Protein AF-A0A656JIK7-F1 (afdb_monomer_lite)

Structure (mmCIF, N/CA/C/O backbone):
data_AF-A0A656JIK7-F1
#
_entry.id   AF-A0A656JIK7-F1
#
loop_
_atom_site.group_PDB
_atom_site.id
_atom_site.type_symbol
_atom_site.label_atom_id
_atom_site.label_alt_id
_atom_site.label_comp_id
_atom_site.label_asym_id
_atom_site.label_entity_id
_atom_site.label_seq_id
_atom_site.pdbx_PDB_ins_code
_atom_site.Cartn_x
_atom_site.Cartn_y
_atom_site.Cartn_z
_atom_site.occupancy
_atom_site.B_iso_or_equiv
_atom_site.auth_seq_id
_atom_site.auth_comp_id
_atom_site.auth_asym_id
_atom_site.auth_atom_id
_atom_site.pdbx_PDB_model_num
ATOM 1 N N . ALA A 1 1 ? 14.785 -6.366 -15.141 1.00 63.00 1 ALA A N 1
ATOM 2 C CA . ALA A 1 1 ? 13.879 -6.281 -16.312 1.00 63.00 1 ALA A CA 1
ATOM 3 C C . ALA A 1 1 ? 13.635 -4.840 -16.785 1.00 63.00 1 ALA A C 1
ATOM 5 O O . ALA A 1 1 ? 13.767 -4.592 -17.974 1.00 63.00 1 ALA A O 1
ATOM 6 N N . ASN A 1 2 ? 13.311 -3.881 -15.904 1.00 84.19 2 ASN A N 1
ATOM 7 C CA . ASN A 1 2 ? 12.950 -2.515 -16.330 1.00 84.19 2 ASN A CA 1
ATOM 8 C C . ASN A 1 2 ? 14.112 -1.700 -16.928 1.00 84.19 2 ASN A C 1
ATOM 10 O O . ASN A 1 2 ? 13.895 -0.984 -17.897 1.00 84.19 2 ASN A O 1
ATOM 14 N N . VAL A 1 3 ? 15.342 -1.877 -16.433 1.00 88.19 3 VAL A N 1
ATOM 15 C CA . VAL A 1 3 ? 16.536 -1.194 -16.974 1.00 88.19 3 VAL A CA 1
ATOM 16 C C . VAL A 1 3 ? 16.750 -1.501 -18.461 1.00 88.19 3 VAL A C 1
ATOM 18 O O . VAL A 1 3 ? 16.931 -0.584 -19.249 1.00 88.19 3 VAL A O 1
ATOM 21 N N . LEU A 1 4 ? 16.635 -2.768 -18.878 1.00 90.38 4 LEU A N 1
ATOM 22 C CA . LEU A 1 4 ? 16.780 -3.155 -20.290 1.00 90.38 4 LEU A CA 1
ATOM 23 C C . LEU A 1 4 ? 15.683 -2.565 -21.186 1.00 90.38 4 LEU A C 1
ATOM 25 O O . LEU A 1 4 ? 15.943 -2.258 -22.344 1.00 90.38 4 LEU A O 1
ATOM 29 N N . ARG A 1 5 ? 14.468 -2.371 -20.657 1.00 92.94 5 ARG A N 1
ATOM 30 C CA . ARG A 1 5 ? 13.384 -1.705 -21.397 1.00 92.94 5 ARG A CA 1
ATOM 31 C C . ARG A 1 5 ? 13.711 -0.233 -21.637 1.00 92.94 5 ARG A C 1
ATOM 33 O O . ARG A 1 5 ? 13.544 0.240 -22.752 1.00 92.94 5 ARG A O 1
ATOM 40 N N . ILE A 1 6 ? 14.215 0.464 -20.616 1.00 92.19 6 ILE A N 1
ATOM 41 C CA . ILE A 1 6 ? 14.648 1.864 -20.735 1.00 92.19 6 ILE A CA 1
ATOM 42 C C . ILE A 1 6 ? 15.841 1.968 -21.693 1.00 92.19 6 ILE A C 1
ATOM 44 O O . ILE A 1 6 ? 15.822 2.808 -22.584 1.00 92.19 6 ILE A O 1
ATOM 48 N N . ALA A 1 7 ? 16.831 1.078 -21.579 1.00 93.12 7 ALA A N 1
ATOM 49 C CA . ALA A 1 7 ? 17.983 1.037 -22.481 1.00 93.12 7 ALA A CA 1
ATOM 50 C C . ALA A 1 7 ? 17.567 0.810 -23.945 1.00 93.12 7 ALA A C 1
ATOM 52 O O . ALA A 1 7 ? 18.085 1.470 -24.839 1.00 93.12 7 ALA A O 1
ATOM 53 N N . GLY A 1 8 ? 16.588 -0.068 -24.185 1.00 92.81 8 GLY A N 1
ATOM 54 C CA . GLY A 1 8 ? 16.003 -0.271 -25.511 1.00 92.81 8 GLY A CA 1
ATOM 55 C C . GLY A 1 8 ? 15.309 0.977 -26.061 1.00 92.81 8 GLY A C 1
ATOM 56 O O . GLY A 1 8 ? 15.502 1.312 -27.223 1.00 92.81 8 GLY A O 1
ATOM 57 N N . VAL A 1 9 ? 14.548 1.702 -25.232 1.00 94.19 9 VAL A N 1
ATOM 58 C CA . VAL A 1 9 ? 13.924 2.976 -25.638 1.00 94.19 9 VAL A CA 1
ATOM 59 C C . VAL A 1 9 ? 14.982 4.023 -25.989 1.00 94.19 9 VAL A C 1
ATOM 61 O O . VAL A 1 9 ? 14.842 4.695 -27.007 1.00 94.19 9 VAL A O 1
ATOM 64 N N . LEU A 1 10 ? 16.050 4.137 -25.192 1.00 93.00 10 LEU A N 1
ATOM 65 C CA . LEU A 1 10 ? 17.161 5.048 -25.483 1.00 93.00 10 LEU A CA 1
ATOM 66 C C . LEU A 1 10 ? 17.825 4.707 -26.824 1.00 93.00 10 LEU A C 1
ATOM 68 O O . LEU A 1 10 ? 18.020 5.600 -27.639 1.00 93.00 10 LEU A O 1
ATOM 72 N N . ALA A 1 11 ? 18.084 3.422 -27.084 1.00 93.94 11 ALA A N 1
ATOM 73 C CA . ALA A 1 11 ? 18.669 2.975 -28.347 1.00 93.94 11 ALA A CA 1
ATOM 74 C C . ALA A 1 11 ? 17.776 3.298 -29.557 1.00 93.94 11 ALA A C 1
ATOM 76 O O . ALA A 1 11 ? 18.274 3.759 -30.577 1.00 93.94 11 ALA A O 1
ATOM 77 N N . VAL A 1 12 ? 16.452 3.132 -29.439 1.00 95.38 12 VAL A N 1
ATOM 78 C CA . VAL A 1 12 ? 15.503 3.488 -30.511 1.00 95.38 12 VAL A CA 1
ATOM 79 C C . VAL A 1 12 ? 15.492 4.993 -30.791 1.00 95.38 12 VAL A C 1
ATOM 81 O O . VAL A 1 12 ? 15.438 5.396 -31.949 1.00 95.38 12 VAL A O 1
ATOM 84 N N . ILE A 1 13 ? 15.538 5.833 -29.753 1.00 94.19 13 ILE A N 1
ATOM 85 C CA . ILE A 1 13 ? 15.556 7.298 -29.910 1.00 94.19 13 ILE A CA 1
ATOM 86 C C . ILE A 1 13 ? 16.844 7.765 -30.599 1.00 94.19 13 ILE A C 1
ATOM 88 O O . ILE A 1 13 ? 16.826 8.734 -31.354 1.00 94.19 13 ILE A O 1
ATOM 92 N N . GLU A 1 14 ? 17.949 7.073 -30.342 1.00 93.38 14 GLU A N 1
ATOM 93 C CA . GLU A 1 14 ? 19.270 7.387 -30.890 1.00 93.38 14 GLU A CA 1
ATOM 94 C C . GLU A 1 14 ? 19.540 6.718 -32.245 1.00 93.38 14 GLU A C 1
ATOM 96 O O . GLU A 1 14 ? 20.645 6.837 -32.769 1.00 93.38 14 GLU A O 1
ATOM 101 N N . ASP A 1 15 ? 18.538 6.036 -32.816 1.00 93.00 15 ASP A N 1
ATOM 102 C CA . ASP A 1 15 ? 18.647 5.245 -34.050 1.00 93.00 15 ASP A CA 1
ATOM 103 C C . ASP A 1 15 ? 19.802 4.221 -33.995 1.00 93.00 15 ASP A C 1
ATOM 105 O O . ASP A 1 15 ? 20.451 3.890 -34.989 1.00 93.00 15 ASP A O 1
ATOM 109 N N . ALA A 1 16 ? 20.085 3.717 -32.790 1.00 91.81 16 ALA A N 1
ATOM 110 C CA . ALA A 1 16 ? 21.123 2.733 -32.557 1.00 91.81 16 ALA A CA 1
ATOM 111 C C . ALA A 1 16 ? 20.605 1.332 -32.932 1.00 91.81 16 ALA A C 1
ATOM 113 O O . ALA A 1 16 ? 19.556 0.898 -32.444 1.00 91.81 16 ALA A O 1
ATOM 114 N N . PRO A 1 17 ? 21.346 0.564 -33.752 1.00 88.12 17 PRO A N 1
ATOM 115 C CA . PRO A 1 17 ? 20.891 -0.739 -34.236 1.00 88.12 17 PRO A CA 1
ATOM 116 C C . PRO A 1 17 ? 20.898 -1.821 -33.148 1.00 88.12 17 PRO A C 1
ATOM 118 O O . PRO A 1 17 ? 20.268 -2.867 -33.306 1.00 88.12 17 PRO A O 1
ATOM 121 N N . VAL A 1 18 ? 21.643 -1.601 -32.060 1.00 92.06 18 VAL A N 1
ATOM 122 C CA . VAL A 1 18 ? 21.813 -2.540 -30.950 1.00 92.06 18 VAL A CA 1
ATOM 123 C C . VAL A 1 18 ? 21.895 -1.759 -29.641 1.00 92.06 18 VAL A C 1
ATOM 125 O O . VAL A 1 18 ? 22.469 -0.675 -29.586 1.00 92.06 18 VAL A O 1
ATOM 128 N N . VAL A 1 19 ? 21.350 -2.339 -28.572 1.00 91.69 19 VAL A N 1
ATOM 129 C CA . VAL A 1 19 ? 21.550 -1.841 -27.208 1.00 91.69 19 VAL A CA 1
ATOM 130 C C . VAL A 1 19 ? 22.969 -2.180 -26.763 1.00 91.69 19 VAL A C 1
ATOM 132 O O . VAL A 1 19 ? 23.301 -3.352 -26.585 1.00 91.69 19 VAL A O 1
ATOM 135 N N . ASP A 1 20 ? 23.789 -1.155 -26.569 1.00 92.12 20 ASP A N 1
ATOM 136 C CA . ASP A 1 20 ? 25.163 -1.282 -26.086 1.00 92.12 20 ASP A CA 1
ATOM 137 C C . ASP A 1 20 ? 25.317 -0.852 -24.612 1.00 92.12 20 ASP A C 1
ATOM 139 O O . ASP A 1 20 ? 24.368 -0.433 -23.938 1.00 92.12 20 ASP A O 1
ATOM 143 N N . GLU A 1 21 ? 26.536 -0.992 -24.097 1.00 93.19 21 GLU A N 1
ATOM 144 C CA . GLU A 1 21 ? 26.903 -0.635 -22.726 1.00 93.19 21 GLU A CA 1
ATOM 145 C C . GLU A 1 21 ? 26.535 0.822 -22.353 1.00 93.19 21 GLU A C 1
ATOM 147 O O . GLU A 1 21 ? 25.886 1.004 -21.319 1.00 93.19 21 GLU A O 1
ATOM 152 N N . PRO A 1 22 ? 26.822 1.854 -23.175 1.00 92.81 22 PRO A N 1
ATOM 153 C CA . PRO A 1 22 ? 26.345 3.220 -22.949 1.00 92.81 22 PRO A CA 1
ATOM 154 C C . PRO A 1 22 ? 24.836 3.363 -22.703 1.00 92.81 22 PRO A C 1
ATOM 156 O O . PRO A 1 22 ? 24.421 4.154 -21.849 1.00 92.81 22 PRO A O 1
ATOM 159 N N . HIS A 1 23 ? 23.989 2.632 -23.431 1.00 92.50 23 HIS A N 1
ATOM 160 C CA . HIS A 1 23 ? 22.536 2.679 -23.220 1.00 92.50 23 HIS A CA 1
ATOM 161 C C . HIS A 1 23 ? 22.141 2.048 -21.882 1.00 92.50 23 HIS A C 1
ATOM 163 O O . HIS A 1 23 ? 21.312 2.597 -21.152 1.00 92.50 23 HIS A O 1
ATOM 169 N N . ILE A 1 24 ? 22.758 0.915 -21.534 1.00 93.00 24 ILE A N 1
ATOM 170 C CA . ILE A 1 24 ? 22.508 0.210 -20.270 1.00 93.00 24 ILE A CA 1
ATOM 171 C C . ILE A 1 24 ? 22.969 1.057 -19.082 1.00 93.00 24 ILE A C 1
ATOM 173 O O . ILE A 1 24 ? 22.245 1.166 -18.089 1.00 93.00 24 ILE A O 1
ATOM 177 N N . GLN A 1 25 ? 24.133 1.697 -19.192 1.00 95.56 25 GLN A N 1
ATOM 178 C CA . GLN A 1 25 ? 24.682 2.533 -18.132 1.00 95.56 25 GLN A CA 1
ATOM 179 C C . GLN A 1 25 ? 23.772 3.734 -17.859 1.00 95.56 25 GLN A C 1
ATOM 181 O O . GLN A 1 25 ? 23.397 3.977 -16.713 1.00 95.56 25 GLN A O 1
ATOM 186 N N . ARG A 1 26 ? 23.332 4.436 -18.910 1.00 93.81 26 ARG A N 1
ATOM 187 C CA . ARG A 1 26 ? 22.413 5.579 -18.778 1.00 93.81 26 ARG A CA 1
ATOM 188 C C . ARG A 1 26 ? 21.044 5.171 -18.240 1.00 93.81 26 ARG A C 1
ATOM 190 O O . ARG A 1 26 ? 20.495 5.857 -17.380 1.00 93.81 26 ARG A O 1
ATOM 197 N N . ALA A 1 27 ? 20.512 4.037 -18.691 1.00 94.00 27 ALA A N 1
ATOM 198 C CA . ALA A 1 27 ? 19.265 3.491 -18.163 1.00 94.00 27 ALA A CA 1
ATOM 199 C C . ALA A 1 27 ? 19.370 3.132 -16.671 1.00 94.00 27 ALA A C 1
ATOM 201 O O . ALA A 1 27 ? 18.420 3.353 -15.920 1.00 94.00 27 ALA A O 1
ATOM 202 N N . SER A 1 28 ? 20.520 2.610 -16.242 1.00 93.75 28 SER A N 1
ATOM 203 C CA . SER A 1 28 ? 20.795 2.312 -14.832 1.00 93.75 28 SER A CA 1
ATOM 204 C C . SER A 1 28 ? 20.842 3.593 -14.004 1.00 93.75 28 SER A C 1
ATOM 206 O O . SER A 1 28 ? 20.118 3.699 -13.021 1.00 93.75 28 SER A O 1
ATOM 208 N N . THR A 1 29 ? 21.565 4.618 -14.467 1.00 95.00 29 THR A N 1
ATOM 209 C CA . THR A 1 29 ? 21.617 5.927 -13.796 1.00 95.00 29 THR A CA 1
ATOM 210 C C . THR A 1 29 ? 20.235 6.565 -13.641 1.00 95.00 29 THR A C 1
ATOM 212 O O . THR A 1 29 ? 19.928 7.116 -12.586 1.00 95.00 29 THR A O 1
ATOM 215 N N . LEU A 1 30 ? 19.374 6.471 -14.660 1.00 94.06 30 LEU A N 1
ATOM 216 C CA . LEU A 1 30 ? 17.992 6.946 -14.552 1.00 94.06 30 LEU A CA 1
ATOM 217 C C . LEU A 1 30 ? 17.196 6.161 -13.504 1.00 94.06 30 LEU A C 1
ATOM 219 O O . LEU A 1 30 ? 16.455 6.761 -12.730 1.00 94.06 30 LEU A O 1
ATOM 223 N N . MET A 1 31 ? 17.346 4.835 -13.462 1.00 92.94 31 MET A N 1
ATOM 224 C CA . MET A 1 31 ? 16.667 3.999 -12.470 1.00 92.94 31 MET A CA 1
ATOM 225 C C . MET A 1 31 ? 17.110 4.340 -11.043 1.00 92.94 31 MET A C 1
ATOM 227 O O . MET A 1 31 ? 16.260 4.461 -10.163 1.00 92.94 31 MET A O 1
ATOM 231 N N . ASP A 1 32 ? 18.411 4.539 -1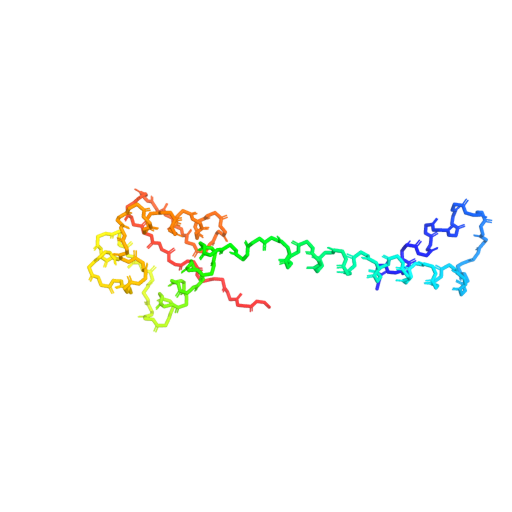0.830 1.00 93.62 32 ASP A N 1
ATOM 232 C CA . ASP A 1 32 ? 18.968 4.925 -9.531 1.00 93.62 32 ASP A CA 1
ATOM 233 C C . ASP A 1 32 ? 18.422 6.283 -9.079 1.00 93.62 32 ASP A C 1
ATOM 235 O O . ASP A 1 32 ? 18.010 6.436 -7.928 1.00 93.62 32 ASP A O 1
ATOM 239 N N . TYR A 1 33 ? 18.340 7.251 -10.000 1.00 93.75 33 TYR A N 1
ATOM 240 C CA . TYR A 1 33 ? 17.728 8.550 -9.726 1.00 93.75 33 TYR A CA 1
ATOM 241 C C . TYR A 1 33 ? 16.256 8.413 -9.322 1.00 93.75 33 TYR A C 1
ATOM 243 O O . TYR A 1 33 ? 15.853 8.951 -8.293 1.00 93.75 33 TYR A O 1
ATOM 251 N N . TYR A 1 34 ? 15.452 7.673 -10.092 1.00 90.50 34 TYR A N 1
ATOM 252 C CA . TYR A 1 34 ? 14.038 7.483 -9.764 1.00 90.50 34 TYR A CA 1
ATOM 253 C C . TYR A 1 34 ? 13.846 6.771 -8.427 1.00 90.50 34 TYR A C 1
ATOM 255 O O . TYR A 1 34 ? 12.941 7.128 -7.678 1.00 90.50 34 TYR A O 1
ATOM 263 N N . LEU A 1 35 ? 14.693 5.793 -8.106 1.00 90.44 35 LEU A N 1
ATOM 264 C CA . LEU A 1 35 ? 14.630 5.098 -6.826 1.00 90.44 35 LEU A CA 1
ATOM 265 C C . LEU A 1 35 ? 14.936 6.046 -5.661 1.00 90.44 35 LEU A C 1
ATOM 267 O O . LEU A 1 35 ? 14.175 6.088 -4.695 1.00 90.44 35 LEU A O 1
ATOM 271 N N . ALA A 1 36 ? 16.004 6.836 -5.778 1.00 89.69 36 ALA A N 1
ATOM 272 C CA . ALA A 1 36 ? 16.363 7.837 -4.780 1.00 89.69 36 ALA A CA 1
ATOM 273 C C . ALA A 1 36 ? 15.269 8.903 -4.623 1.00 89.69 36 ALA A C 1
ATOM 275 O O . ALA A 1 36 ? 14.964 9.322 -3.509 1.00 89.69 36 ALA A O 1
ATOM 276 N N . GLU A 1 37 ? 14.635 9.313 -5.721 1.00 87.44 37 GLU A N 1
ATOM 277 C CA . GLU A 1 37 ? 13.557 10.299 -5.694 1.00 87.44 37 GLU A CA 1
ATOM 278 C C . GLU A 1 37 ? 12.281 9.741 -5.050 1.00 87.44 37 GLU A C 1
ATOM 280 O O . GLU A 1 37 ? 11.664 10.418 -4.231 1.00 87.44 37 GLU A O 1
ATOM 285 N N . ILE A 1 38 ? 11.910 8.488 -5.336 1.00 86.94 38 ILE A N 1
ATOM 286 C CA . ILE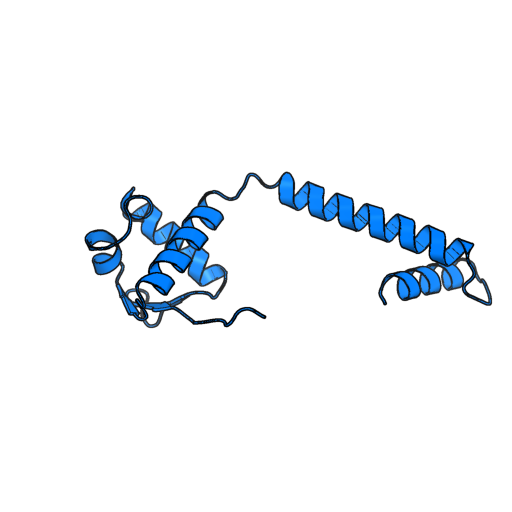 A 1 38 ? 10.801 7.807 -4.649 1.00 86.94 38 ILE A CA 1
ATOM 287 C C . ILE A 1 38 ? 11.090 7.705 -3.152 1.00 86.94 38 ILE A C 1
ATOM 289 O O . ILE A 1 38 ? 10.209 7.992 -2.340 1.00 86.94 38 ILE A O 1
ATOM 293 N N . GLN A 1 39 ? 12.314 7.332 -2.774 1.00 83.56 39 GLN A N 1
ATOM 294 C CA . GLN A 1 39 ? 12.724 7.277 -1.374 1.00 83.56 39 GLN A CA 1
ATOM 295 C C . GLN A 1 39 ? 12.611 8.655 -0.717 1.00 83.56 39 GLN A C 1
ATOM 297 O O . GLN A 1 39 ? 11.972 8.778 0.323 1.00 83.56 39 GLN A O 1
ATOM 302 N N . ARG A 1 40 ? 13.134 9.704 -1.359 1.00 84.31 40 ARG A N 1
ATOM 303 C CA . ARG A 1 40 ? 13.033 11.086 -0.881 1.00 84.31 40 ARG A CA 1
ATOM 304 C C . ARG A 1 40 ? 11.580 11.506 -0.682 1.00 84.31 40 ARG A C 1
ATOM 306 O O . ARG A 1 40 ? 11.267 12.094 0.343 1.00 84.31 40 ARG A O 1
ATOM 313 N N . LEU A 1 41 ? 10.694 11.214 -1.634 1.00 79.69 41 LEU A N 1
ATOM 314 C CA . LEU A 1 41 ? 9.267 11.534 -1.525 1.00 79.69 41 LEU A CA 1
ATOM 315 C C . LEU A 1 41 ? 8.590 10.750 -0.396 1.00 79.69 41 LEU A C 1
ATOM 317 O O . LEU A 1 41 ? 7.790 11.318 0.339 1.00 79.69 41 LEU A O 1
ATOM 321 N N . THR A 1 42 ? 8.959 9.482 -0.216 1.00 72.75 42 THR A N 1
ATOM 322 C CA . THR A 1 42 ? 8.438 8.631 0.865 1.00 72.75 42 THR A CA 1
ATOM 323 C C . THR A 1 42 ? 8.926 9.098 2.243 1.00 72.75 42 THR A C 1
ATOM 325 O O . THR A 1 42 ? 8.187 9.028 3.217 1.00 72.75 42 THR A O 1
ATOM 328 N N . GLU A 1 43 ? 10.163 9.590 2.340 1.00 66.62 43 GLU A N 1
ATOM 329 C CA . GLU A 1 43 ? 10.761 10.095 3.583 1.00 66.62 43 GLU A CA 1
ATOM 330 C C . GLU A 1 43 ? 10.357 11.544 3.904 1.00 66.62 43 GLU A C 1
ATOM 332 O O . GLU A 1 43 ? 10.339 11.936 5.071 1.00 66.62 43 GLU A O 1
ATOM 337 N N . GLN A 1 44 ? 10.057 12.354 2.882 1.00 57.44 44 GLN A N 1
ATOM 338 C CA . GLN A 1 44 ? 9.601 13.739 3.032 1.00 57.44 44 GLN A CA 1
ATOM 339 C C . GLN A 1 44 ? 8.089 13.881 3.177 1.00 57.44 44 GLN A C 1
ATOM 341 O O . GLN A 1 44 ? 7.636 14.941 3.617 1.00 57.44 44 GLN A O 1
ATOM 346 N N . GLU A 1 45 ? 7.302 12.853 2.848 1.00 57.28 45 GLU A N 1
ATOM 347 C CA . GLU A 1 45 ? 5.953 12.775 3.390 1.00 57.28 45 GLU A CA 1
ATOM 348 C C . GLU A 1 45 ? 6.094 12.786 4.915 1.00 57.28 45 GLU A C 1
ATOM 350 O O . GLU A 1 45 ? 6.766 11.909 5.466 1.00 57.28 45 GLU A O 1
ATOM 355 N N . PRO A 1 46 ? 5.538 13.790 5.626 1.00 54.78 46 PRO A N 1
ATOM 356 C CA . PRO A 1 46 ? 5.552 13.759 7.076 1.00 54.78 46 PRO A CA 1
ATOM 357 C C . PRO A 1 46 ? 4.933 12.426 7.449 1.00 54.78 46 PRO A C 1
ATOM 359 O O . PRO A 1 46 ? 3.783 12.204 7.065 1.00 54.78 46 PRO A O 1
ATOM 362 N N . ILE A 1 47 ? 5.722 11.553 8.102 1.00 55.19 47 ILE A N 1
ATOM 363 C CA . ILE A 1 47 ? 5.308 10.220 8.555 1.00 55.19 47 ILE A CA 1
ATOM 364 C C . ILE A 1 47 ? 3.853 10.356 8.927 1.00 55.19 47 ILE A C 1
ATOM 366 O O . ILE A 1 47 ? 3.540 11.119 9.847 1.00 55.19 47 ILE A O 1
ATOM 370 N N . ASN A 1 48 ? 2.974 9.759 8.120 1.00 62.97 48 ASN A N 1
ATOM 371 C CA . ASN A 1 48 ? 1.557 9.987 8.282 1.00 62.97 48 ASN A CA 1
ATOM 372 C C . ASN A 1 48 ? 1.218 9.341 9.623 1.00 62.97 48 ASN A C 1
ATOM 374 O O . ASN A 1 48 ? 1.038 8.131 9.716 1.00 62.97 48 ASN A O 1
ATOM 378 N N . THR A 1 49 ? 1.267 10.136 10.693 1.00 70.88 49 THR A N 1
ATOM 379 C CA . THR A 1 49 ? 1.172 9.653 12.073 1.00 70.88 49 THR A CA 1
ATOM 380 C C . THR A 1 49 ? -0.140 8.908 12.263 1.00 70.88 49 THR A C 1
ATOM 382 O O . THR A 1 49 ? -0.207 7.956 13.034 1.00 70.88 49 THR A O 1
ATOM 385 N N . LEU A 1 50 ? -1.155 9.273 11.475 1.00 73.94 50 LEU A N 1
ATOM 386 C CA .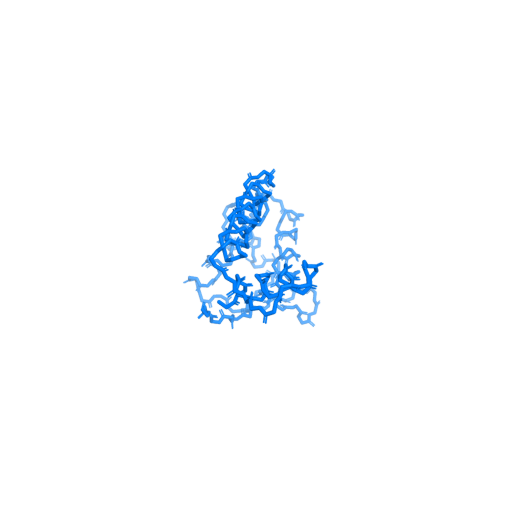 LEU A 1 50 ? -2.407 8.552 11.353 1.00 73.94 50 LEU A CA 1
ATOM 387 C C . LEU A 1 50 ? -2.219 7.152 10.752 1.00 73.94 50 LEU A C 1
ATOM 389 O O . LEU A 1 50 ? -2.763 6.203 11.303 1.00 73.94 50 LEU A O 1
ATOM 393 N N . ARG A 1 51 ? -1.437 6.999 9.678 1.00 73.75 51 ARG A N 1
ATOM 394 C CA . ARG A 1 51 ? -1.113 5.700 9.066 1.00 73.75 51 ARG A CA 1
ATOM 395 C C . ARG A 1 51 ? -0.322 4.805 10.019 1.00 73.75 51 ARG A C 1
ATOM 397 O O . ARG A 1 51 ? -0.667 3.641 10.171 1.00 73.75 51 ARG A O 1
ATOM 404 N N . GLU A 1 52 ? 0.683 5.336 10.715 1.00 79.38 52 GLU A N 1
ATOM 405 C CA . GLU A 1 52 ? 1.414 4.557 11.727 1.00 79.38 52 GLU A CA 1
ATOM 406 C C . GLU A 1 52 ? 0.517 4.135 12.897 1.00 79.38 52 GLU A C 1
ATOM 408 O O . GLU A 1 52 ? 0.591 3.001 13.376 1.00 79.38 52 GLU A O 1
ATOM 413 N N . GLU A 1 53 ? -0.332 5.041 13.388 1.00 79.50 53 GLU A N 1
ATOM 414 C CA . GLU A 1 53 ? -1.290 4.721 14.444 1.00 79.50 53 GLU A CA 1
ATOM 415 C C . GLU A 1 53 ? -2.352 3.718 13.959 1.00 79.50 53 GLU A C 1
ATOM 417 O O . GLU A 1 53 ? -2.738 2.830 14.725 1.00 79.50 53 GLU A O 1
ATOM 422 N N . ALA A 1 54 ? -2.773 3.795 12.695 1.00 81.62 54 ALA A N 1
ATOM 423 C CA . ALA A 1 54 ? -3.677 2.844 12.056 1.00 81.62 54 ALA A CA 1
ATOM 424 C C . ALA A 1 54 ? -3.024 1.459 11.929 1.00 81.62 54 ALA A C 1
ATOM 426 O O . ALA A 1 54 ? -3.620 0.464 12.341 1.00 81.62 54 ALA A O 1
ATOM 427 N N . ASP A 1 55 ? -1.767 1.383 11.490 1.00 82.31 55 ASP A N 1
ATOM 428 C CA . ASP A 1 55 ? -0.998 0.136 11.433 1.00 82.31 55 ASP A CA 1
ATOM 429 C C . ASP A 1 55 ? -0.800 -0.473 12.825 1.00 82.31 55 ASP A C 1
ATOM 431 O O . ASP A 1 55 ? -0.936 -1.686 13.017 1.00 82.31 55 ASP A O 1
ATOM 435 N N . ARG A 1 56 ? -0.509 0.353 13.838 1.00 82.75 56 ARG A N 1
ATOM 436 C CA . ARG A 1 56 ? -0.438 -0.106 15.235 1.00 82.75 56 ARG A CA 1
ATOM 437 C C . ARG A 1 56 ? -1.779 -0.649 15.713 1.00 82.75 56 ARG A C 1
ATOM 439 O O . ARG A 1 56 ? -1.798 -1.651 16.431 1.00 82.75 56 ARG A O 1
ATOM 446 N N . LEU A 1 57 ? -2.889 -0.023 15.320 1.00 82.81 57 LEU A N 1
ATOM 447 C CA . LEU A 1 57 ? -4.232 -0.509 15.626 1.00 82.81 57 LEU A CA 1
ATOM 448 C C . LEU A 1 57 ? -4.503 -1.855 14.951 1.00 82.81 57 LEU A C 1
ATOM 450 O O . LEU A 1 57 ? -4.952 -2.779 15.625 1.00 82.81 57 LEU A O 1
ATOM 454 N N . LEU A 1 58 ? -4.166 -1.998 13.670 1.00 82.31 58 LEU A N 1
ATOM 455 C CA . LEU A 1 58 ? -4.330 -3.239 12.918 1.00 82.31 58 LEU A CA 1
ATOM 456 C C . LEU A 1 58 ? -3.515 -4.389 13.524 1.00 82.31 58 LEU A C 1
ATOM 458 O O . LEU A 1 58 ? -4.043 -5.483 13.736 1.00 82.31 58 LEU A O 1
ATOM 462 N N . ARG A 1 59 ? -2.245 -4.144 13.870 1.00 83.00 59 ARG A N 1
ATOM 463 C CA . ARG A 1 59 ? -1.394 -5.140 14.545 1.00 83.00 59 ARG A CA 1
ATOM 464 C C . ARG A 1 59 ? -1.982 -5.559 15.885 1.00 83.00 59 ARG A C 1
ATOM 466 O O . ARG A 1 59 ? -1.985 -6.745 16.199 1.00 83.00 59 ARG A O 1
ATOM 473 N N . TRP A 1 60 ? -2.508 -4.609 16.656 1.00 84.44 60 TRP A N 1
ATOM 474 C CA . TRP A 1 60 ? -3.153 -4.901 17.932 1.00 84.44 60 TRP A CA 1
ATOM 475 C C . TRP A 1 60 ? -4.442 -5.722 17.760 1.00 84.44 60 TRP A C 1
ATOM 477 O O . TRP A 1 60 ? -4.642 -6.698 18.483 1.00 84.44 60 TRP A O 1
ATOM 487 N N . LEU A 1 61 ? -5.286 -5.379 16.778 1.00 82.25 61 LEU A N 1
ATOM 488 C CA . LEU A 1 61 ? -6.495 -6.140 16.437 1.00 82.25 61 LEU A CA 1
ATOM 489 C C . LEU A 1 61 ? -6.147 -7.581 16.039 1.00 82.25 61 LEU A C 1
ATOM 491 O O . LEU A 1 61 ? -6.754 -8.525 16.546 1.00 82.25 61 LEU A O 1
ATOM 495 N N . THR A 1 62 ? -5.113 -7.741 15.212 1.00 80.31 62 THR A N 1
ATOM 496 C CA . THR A 1 62 ? -4.623 -9.044 14.743 1.00 80.31 62 THR A CA 1
ATOM 497 C C . THR A 1 62 ? -4.042 -9.876 15.888 1.00 80.31 62 THR A C 1
ATOM 499 O O . THR A 1 62 ? -4.394 -11.041 16.038 1.00 80.31 62 THR A O 1
ATOM 502 N N . GLN A 1 63 ? -3.205 -9.284 16.751 1.00 81.62 63 GLN A N 1
ATOM 503 C CA . GLN A 1 63 ? -2.634 -9.968 17.922 1.00 81.62 63 GLN A CA 1
ATOM 504 C C . GLN A 1 63 ? -3.703 -10.448 18.905 1.00 81.62 63 GLN A C 1
ATOM 506 O O . GLN A 1 63 ? -3.555 -11.503 19.515 1.00 81.62 63 GLN A O 1
ATOM 511 N N . LYS A 1 64 ? -4.784 -9.681 19.062 1.00 80.62 64 LYS A N 1
ATOM 512 C CA . LYS A 1 64 ? -5.910 -10.051 19.922 1.00 80.62 64 LYS A CA 1
ATOM 513 C C . LYS A 1 64 ? -6.853 -11.070 19.259 1.00 80.62 64 LYS A C 1
ATOM 515 O O . LYS A 1 64 ? -7.770 -11.549 19.919 1.00 80.62 64 LYS A O 1
ATOM 520 N N . GLY A 1 65 ? -6.660 -11.381 17.972 1.00 73.19 65 GLY A N 1
ATOM 521 C CA . GLY A 1 65 ? -7.561 -12.235 17.192 1.00 73.19 65 GLY A CA 1
ATOM 522 C C . GLY A 1 65 ? -8.957 -11.630 17.038 1.00 73.19 65 GLY A C 1
ATOM 523 O O . GLY A 1 65 ? -9.950 -12.353 16.999 1.00 73.19 65 GLY A O 1
ATOM 524 N N . TRP A 1 66 ? -9.056 -10.299 17.038 1.00 75.25 66 TRP A N 1
ATOM 525 C CA . TRP A 1 66 ? -10.338 -9.611 17.088 1.00 75.25 66 TRP A CA 1
ATOM 526 C C . TRP A 1 66 ? -10.867 -9.386 15.672 1.00 75.25 66 TRP A C 1
ATOM 528 O O . TRP A 1 66 ? -10.547 -8.393 15.027 1.00 75.25 66 TRP A O 1
ATOM 538 N N . THR A 1 67 ? -11.640 -10.351 15.179 1.00 72.81 67 THR A N 1
ATOM 539 C CA . THR A 1 67 ? -12.105 -10.405 13.785 1.00 72.81 67 THR A CA 1
ATOM 540 C C . THR A 1 67 ? -13.263 -9.461 13.498 1.00 72.81 67 THR A C 1
ATOM 542 O O . THR A 1 67 ? -13.302 -8.870 12.428 1.00 72.81 67 THR A O 1
ATOM 545 N N . GLN A 1 68 ? -14.178 -9.282 14.452 1.00 78.06 68 GLN A N 1
ATOM 546 C CA . GLN A 1 68 ? -15.353 -8.421 14.323 1.00 78.06 68 GLN A CA 1
ATOM 547 C C . GLN A 1 68 ? -15.499 -7.544 15.567 1.00 78.06 68 GLN A C 1
ATOM 549 O O . GLN A 1 68 ? -15.425 -8.034 16.698 1.00 78.06 68 GLN A O 1
ATOM 554 N N . PHE A 1 69 ? -15.709 -6.243 15.374 1.00 78.88 69 PHE A N 1
ATOM 555 C CA . PHE A 1 69 ? -15.905 -5.304 16.479 1.00 78.88 69 PHE A CA 1
ATOM 556 C C . PHE A 1 69 ? -16.764 -4.102 16.075 1.00 78.88 69 PHE A C 1
ATOM 558 O O . PHE A 1 69 ? -16.893 -3.759 14.900 1.00 78.88 69 PHE A O 1
ATOM 565 N N . THR A 1 70 ? -17.342 -3.426 17.069 1.00 80.81 70 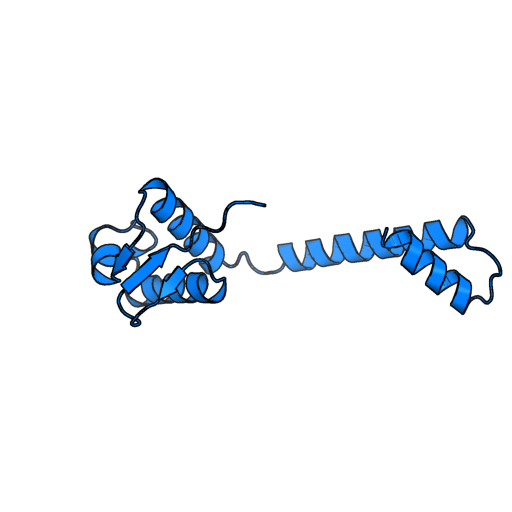THR A N 1
ATOM 566 C CA . THR A 1 70 ? -18.013 -2.132 16.874 1.00 80.81 70 THR A CA 1
ATOM 567 C C . THR A 1 70 ? -17.152 -0.973 17.378 1.00 80.81 70 THR A C 1
ATOM 569 O O . THR A 1 70 ? -16.273 -1.155 18.225 1.00 80.81 70 THR A O 1
ATOM 572 N N . VAL A 1 71 ? -17.439 0.263 16.941 1.00 76.19 71 VAL A N 1
ATOM 573 C CA . VAL A 1 71 ? -16.764 1.473 17.477 1.00 76.19 71 VAL A CA 1
ATOM 574 C C . VAL A 1 71 ? -16.890 1.559 19.005 1.00 76.19 71 VAL A C 1
ATOM 576 O O . VAL A 1 71 ? -15.987 2.042 19.687 1.00 76.19 71 VAL A O 1
ATOM 579 N N . ARG A 1 72 ? -18.009 1.086 19.572 1.00 76.06 72 ARG A N 1
ATOM 580 C CA . ARG A 1 72 ? -18.240 1.085 21.025 1.00 76.06 72 ARG A CA 1
ATOM 581 C C . ARG A 1 72 ? -17.329 0.095 21.742 1.00 76.06 72 ARG A C 1
ATOM 583 O O . ARG A 1 72 ? -16.770 0.446 22.782 1.00 76.06 72 ARG A O 1
ATOM 590 N N . ASP A 1 73 ? -17.144 -1.092 21.173 1.00 78.31 73 ASP A N 1
ATOM 591 C CA . ASP A 1 73 ? -16.224 -2.096 21.711 1.00 78.31 73 ASP A CA 1
ATOM 592 C C . ASP A 1 73 ? -14.783 -1.608 21.628 1.00 78.31 73 ASP A C 1
ATOM 594 O O . ASP A 1 73 ? -14.027 -1.750 22.589 1.00 78.31 73 ASP A O 1
ATOM 598 N N . LEU A 1 74 ? -14.419 -0.946 20.527 1.00 78.00 74 LEU A N 1
ATOM 599 C CA . LEU A 1 74 ? -13.094 -0.364 20.366 1.00 78.00 74 LEU A CA 1
ATOM 600 C C . LEU A 1 74 ? -12.851 0.808 21.334 1.00 78.00 74 LEU A C 1
ATOM 602 O O . LEU A 1 74 ? -11.776 0.909 21.918 1.00 78.00 74 LEU A O 1
ATOM 606 N N . ASN A 1 75 ? -13.850 1.652 21.599 1.00 76.00 75 ASN A N 1
ATOM 607 C CA . ASN A 1 75 ? -13.731 2.714 22.604 1.00 76.00 75 ASN A CA 1
ATOM 608 C C . ASN A 1 75 ? -13.627 2.175 24.043 1.00 76.00 75 ASN A C 1
ATOM 610 O O . ASN A 1 75 ? -12.967 2.791 24.879 1.00 76.00 75 ASN A O 1
ATOM 614 N N . ARG A 1 76 ? -14.243 1.027 24.355 1.00 77.62 76 ARG A N 1
ATOM 615 C CA . ARG A 1 76 ? -14.163 0.409 25.692 1.00 77.62 76 ARG A CA 1
ATOM 616 C C . ARG A 1 76 ? -12.887 -0.408 25.892 1.00 77.62 76 ARG A C 1
ATOM 618 O O . ARG A 1 76 ? -12.173 -0.194 26.870 1.00 77.62 76 ARG A O 1
ATOM 625 N N . ASN A 1 77 ? -12.581 -1.291 24.947 1.00 77.94 77 ASN A N 1
ATOM 626 C CA . ASN A 1 77 ? -11.539 -2.314 25.066 1.00 77.94 77 ASN A CA 1
ATOM 627 C C . ASN A 1 77 ? -10.303 -2.044 24.196 1.00 77.94 77 ASN A C 1
ATOM 629 O O . ASN A 1 77 ? -9.373 -2.850 24.212 1.00 77.94 77 ASN A O 1
ATOM 633 N N . GLY A 1 78 ? -10.293 -0.961 23.420 1.00 73.19 78 GLY A N 1
ATOM 634 C CA . GLY A 1 78 ? -9.188 -0.606 22.540 1.00 73.19 78 GLY A CA 1
ATOM 635 C C . GLY A 1 78 ? -7.976 -0.018 23.267 1.00 73.19 78 GLY A C 1
ATOM 636 O O . GLY A 1 78 ? -8.030 0.344 24.448 1.00 73.19 78 GLY A O 1
ATOM 637 N N . PRO A 1 79 ? -6.846 0.097 22.561 1.00 75.56 79 PRO A N 1
ATOM 638 C CA . PRO A 1 79 ? -5.609 0.606 23.129 1.00 75.56 79 PRO A CA 1
ATOM 639 C C . PRO A 1 79 ? -5.688 2.113 23.428 1.00 75.56 79 PRO A C 1
ATOM 641 O O . PRO A 1 79 ? -6.465 2.858 22.831 1.00 75.56 79 PRO A O 1
ATOM 644 N N . ARG A 1 80 ? -4.877 2.595 24.384 1.00 74.88 80 ARG A N 1
ATOM 645 C CA . ARG A 1 80 ? -4.918 3.996 24.865 1.00 74.88 80 ARG A CA 1
ATOM 646 C C . ARG A 1 80 ? -4.676 5.022 23.747 1.00 74.88 80 ARG A C 1
ATOM 648 O O . ARG A 1 80 ? -5.240 6.106 23.813 1.00 74.88 80 ARG A O 1
ATOM 655 N N . PHE A 1 81 ? -3.900 4.667 22.718 1.00 73.56 81 PHE A N 1
ATOM 656 C CA . PHE A 1 81 ? -3.637 5.540 21.568 1.00 73.56 81 PHE A CA 1
ATOM 657 C C . PHE A 1 81 ? -4.862 5.717 20.655 1.00 73.56 81 PHE A C 1
ATOM 659 O O . PHE A 1 81 ? -5.096 6.817 20.172 1.00 73.56 81 PHE A O 1
ATOM 666 N N . ALA A 1 82 ? -5.687 4.678 20.484 1.00 72.75 82 ALA A N 1
ATOM 667 C CA . ALA A 1 82 ? -6.919 4.758 19.698 1.00 72.75 82 ALA A CA 1
ATOM 668 C C . ALA A 1 82 ? -8.050 5.470 20.463 1.00 72.75 82 ALA A C 1
ATOM 670 O O . ALA A 1 82 ? -8.944 6.040 19.846 1.00 72.75 82 ALA A O 1
ATOM 671 N N . ARG A 1 83 ? -7.985 5.482 21.804 1.00 72.62 83 ARG A N 1
ATOM 672 C CA . ARG A 1 83 ? -8.964 6.107 22.715 1.00 72.62 83 ARG A CA 1
ATOM 673 C C . ARG A 1 83 ? -8.691 7.589 23.026 1.00 72.62 83 ARG A C 1
ATOM 675 O O . ARG A 1 83 ? -9.171 8.087 24.041 1.00 72.62 83 ARG A O 1
ATOM 682 N N . LYS A 1 84 ? -7.919 8.308 22.200 1.00 72.12 84 LYS A N 1
ATOM 683 C CA . LYS A 1 84 ? -7.673 9.753 22.406 1.00 72.12 84 LYS A CA 1
ATOM 684 C C . LYS A 1 84 ? -8.965 10.574 22.292 1.00 72.12 84 LYS A C 1
ATOM 686 O O . LYS A 1 84 ? -9.208 11.450 23.113 1.00 72.12 84 LYS A O 1
ATOM 691 N N . SER A 1 85 ? -9.800 10.278 21.297 1.00 72.69 85 SER A N 1
ATOM 692 C CA . SER A 1 85 ? -11.140 10.848 21.130 1.00 72.69 85 SER A CA 1
ATOM 693 C C . SER A 1 85 ? -11.971 9.958 20.205 1.00 72.69 85 SER A C 1
ATOM 695 O O . SER A 1 85 ? -11.412 9.243 19.375 1.00 72.69 85 SER A O 1
ATOM 697 N N . SER A 1 86 ? -13.304 10.013 20.303 1.00 73.38 86 SER A N 1
ATOM 698 C CA . SER A 1 86 ? -14.171 9.226 19.412 1.00 73.38 86 SER A CA 1
ATOM 699 C C . SER A 1 86 ? -13.978 9.596 17.939 1.00 73.38 86 SER A C 1
ATOM 701 O O . SER A 1 86 ? -14.037 8.718 17.085 1.00 73.38 86 SER A O 1
ATOM 703 N N . HIS A 1 87 ? -13.692 10.870 17.646 1.00 76.00 87 HIS A N 1
ATOM 704 C CA . HIS A 1 87 ? -13.361 11.319 16.294 1.00 76.00 87 HIS A CA 1
ATOM 705 C C . HIS A 1 87 ? -12.044 10.701 15.811 1.00 76.00 87 HIS A C 1
ATOM 707 O O . HIS A 1 87 ? -11.990 10.200 14.698 1.00 76.00 87 HIS A O 1
ATOM 713 N N . HIS A 1 88 ? -11.015 10.654 16.665 1.00 79.06 88 HIS A N 1
ATOM 714 C CA . HIS A 1 88 ? -9.717 10.051 16.341 1.00 79.06 88 HIS A CA 1
ATOM 715 C C . HIS A 1 88 ? -9.837 8.559 16.024 1.00 79.06 88 HIS A C 1
ATOM 717 O O . HIS A 1 88 ? -9.279 8.086 15.040 1.00 79.06 88 HIS A O 1
ATOM 723 N N . THR A 1 89 ? -10.623 7.818 16.811 1.00 79.38 89 THR A N 1
ATOM 724 C CA . THR A 1 89 ? -10.907 6.402 16.537 1.00 79.38 89 THR A CA 1
ATOM 725 C C . THR A 1 89 ? -11.575 6.219 15.176 1.00 79.38 89 THR A C 1
ATOM 727 O O . THR A 1 89 ? -11.191 5.332 14.423 1.00 79.38 89 THR A O 1
ATOM 730 N N . ILE A 1 90 ? -12.557 7.064 14.845 1.00 79.56 90 ILE A N 1
ATOM 731 C CA . ILE A 1 90 ? -13.245 7.016 13.550 1.00 79.56 90 ILE A CA 1
ATOM 732 C C . ILE A 1 90 ? -12.265 7.332 12.417 1.00 79.56 90 ILE A C 1
ATOM 734 O O . ILE A 1 90 ? -12.246 6.608 11.431 1.00 79.56 90 ILE A O 1
ATOM 738 N N . THR A 1 91 ? -11.414 8.350 12.570 1.00 83.00 91 THR A N 1
ATOM 739 C CA . THR A 1 91 ? -10.395 8.701 11.572 1.00 83.00 91 THR A CA 1
ATOM 740 C C . THR A 1 91 ? -9.440 7.531 11.302 1.00 83.00 91 THR A C 1
ATOM 742 O O . THR A 1 91 ? -9.180 7.221 10.145 1.00 83.00 91 THR A O 1
ATOM 745 N N . LEU A 1 92 ? -8.994 6.817 12.343 1.00 81.19 92 LEU A N 1
ATOM 746 C CA . LEU A 1 92 ? -8.165 5.613 12.189 1.00 81.19 92 LEU A CA 1
ATOM 747 C C . LEU A 1 92 ? -8.903 4.474 11.468 1.00 81.19 92 LEU A C 1
ATOM 749 O O . LEU A 1 92 ? -8.315 3.788 10.637 1.00 81.19 92 LEU A O 1
ATOM 753 N N . LEU A 1 93 ? -10.189 4.263 11.768 1.00 79.69 93 LEU A N 1
ATOM 754 C CA . LEU A 1 93 ? -10.997 3.232 11.105 1.00 79.69 93 LEU A CA 1
ATOM 755 C C . LEU A 1 93 ? -11.243 3.558 9.629 1.00 79.69 93 LEU A C 1
ATOM 757 O O . LEU A 1 93 ? -11.162 2.664 8.794 1.00 79.69 93 LEU A O 1
ATOM 761 N N . VAL A 1 94 ? -11.501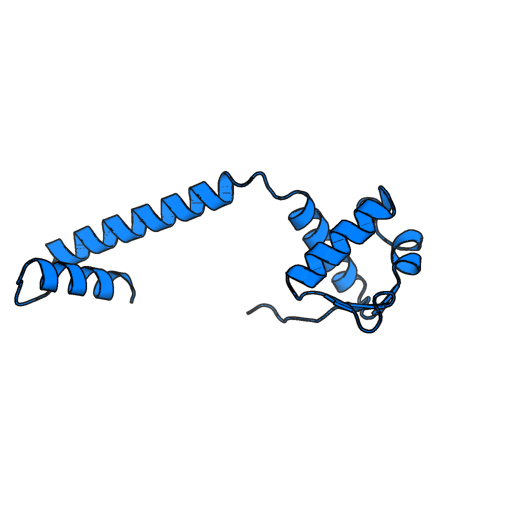 4.827 9.304 1.00 81.94 94 VAL A N 1
ATOM 762 C CA . VAL A 1 94 ? -11.662 5.292 7.919 1.00 81.94 94 VAL A CA 1
ATOM 763 C C . VAL A 1 94 ? -10.373 5.087 7.128 1.00 81.94 94 VAL A C 1
ATOM 765 O O . VAL A 1 94 ? -10.432 4.582 6.011 1.00 81.94 94 VAL A O 1
ATOM 768 N N . GLU A 1 95 ? -9.214 5.400 7.713 1.00 82.12 95 GLU A N 1
ATOM 769 C CA . GLU A 1 95 ? -7.913 5.158 7.079 1.00 82.12 95 GLU A CA 1
ATOM 770 C C . GLU A 1 95 ? -7.713 3.661 6.782 1.00 82.12 95 GLU A C 1
ATOM 772 O O . GLU A 1 95 ? -7.356 3.280 5.669 1.00 82.12 95 GLU A O 1
ATOM 777 N N . LEU A 1 96 ? -8.029 2.786 7.740 1.00 80.25 96 LEU A N 1
ATOM 778 C CA . LEU A 1 96 ? -7.922 1.335 7.560 1.00 80.25 96 LEU A CA 1
ATOM 779 C C . LEU A 1 96 ? -8.890 0.772 6.504 1.00 80.25 96 LEU A C 1
ATOM 781 O O . LEU A 1 96 ? -8.535 -0.176 5.804 1.00 80.25 96 LEU A O 1
ATOM 785 N N . ILE A 1 97 ? -10.086 1.352 6.365 1.00 83.06 97 ILE A N 1
ATOM 786 C CA . ILE A 1 97 ? -11.036 1.011 5.292 1.00 83.06 97 ILE A CA 1
ATOM 787 C C . ILE A 1 97 ? -10.517 1.499 3.938 1.00 83.06 97 ILE A C 1
ATOM 789 O O . ILE A 1 97 ? -10.578 0.758 2.960 1.00 83.06 97 ILE A O 1
ATOM 793 N N . SER A 1 98 ? -9.970 2.717 3.879 1.00 79.50 98 SER A N 1
ATOM 794 C CA . SER A 1 98 ? -9.396 3.300 2.658 1.00 79.50 98 SER A CA 1
ATOM 795 C C . SER A 1 98 ? -8.294 2.407 2.077 1.00 79.50 98 SER A C 1
ATOM 797 O O . SER A 1 98 ? -8.263 2.135 0.878 1.00 79.50 98 SER A O 1
ATOM 799 N N . HIS A 1 99 ? -7.453 1.841 2.948 1.00 74.75 99 HIS A N 1
ATOM 800 C CA . HIS A 1 99 ? -6.409 0.882 2.568 1.00 74.75 99 HIS A CA 1
ATOM 801 C C . HIS A 1 99 ? -6.903 -0.579 2.472 1.00 74.75 99 HIS A C 1
ATOM 803 O O . HIS A 1 99 ? -6.088 -1.484 2.333 1.00 74.75 99 HIS A O 1
ATOM 809 N N . SER A 1 100 ? -8.220 -0.828 2.512 1.00 74.31 100 SER A N 1
ATOM 810 C CA . SER A 1 100 ? -8.862 -2.153 2.375 1.00 74.31 100 SER A CA 1
ATOM 811 C C . SER A 1 100 ? -8.469 -3.212 3.424 1.00 74.31 100 SER A C 1
ATOM 813 O O . SER A 1 100 ? -8.614 -4.412 3.177 1.00 74.31 100 SER A O 1
ATOM 815 N N . TRP A 1 101 ? -8.007 -2.794 4.607 1.00 79.69 101 TRP A N 1
ATOM 816 C CA . TRP A 1 101 ? -7.677 -3.697 5.726 1.00 79.69 101 TRP A CA 1
ATOM 817 C C . TRP A 1 101 ? -8.882 -4.031 6.608 1.00 79.69 101 TRP A C 1
ATOM 819 O O . TRP A 1 101 ? -8.905 -5.067 7.273 1.00 79.69 101 TRP A O 1
ATOM 829 N N . LEU A 1 102 ? -9.880 -3.148 6.633 1.00 80.56 102 LEU A N 1
ATOM 830 C CA . LEU A 1 102 ? -11.151 -3.366 7.313 1.00 80.56 102 LEU A CA 1
ATOM 831 C C . LEU A 1 102 ? -12.283 -3.340 6.295 1.00 80.56 102 LEU A C 1
ATOM 833 O O . LEU A 1 102 ? -12.307 -2.488 5.409 1.00 80.56 102 LEU A O 1
ATOM 837 N N . ASP A 1 103 ? -13.240 -4.237 6.476 1.00 76.75 103 ASP A N 1
ATOM 838 C CA . ASP A 1 103 ? -14.535 -4.162 5.820 1.00 76.75 103 ASP A CA 1
ATOM 839 C C . ASP A 1 103 ? -15.566 -3.588 6.794 1.00 76.75 103 ASP A C 1
ATOM 841 O O . ASP A 1 103 ? -15.477 -3.796 8.008 1.00 76.75 103 ASP A O 1
ATOM 845 N N . SER A 1 104 ? -16.548 -2.853 6.281 1.00 74.31 104 SER A N 1
ATOM 846 C CA . SER A 1 104 ? -17.658 -2.368 7.095 1.00 74.31 104 SER A CA 1
ATOM 847 C C . SER A 1 104 ? -18.970 -2.785 6.463 1.00 74.31 104 SER A C 1
ATOM 849 O O . SER A 1 104 ? -19.388 -2.245 5.445 1.00 74.31 104 SER A O 1
ATOM 851 N N . SER A 1 105 ? -19.632 -3.745 7.104 1.00 65.69 105 SER A N 1
ATOM 852 C CA . SER A 1 105 ? -20.895 -4.306 6.628 1.00 65.69 105 SER A CA 1
ATOM 853 C C . SER A 1 105 ? -22.086 -3.358 6.796 1.00 65.69 105 SER A C 1
ATOM 855 O O . SER A 1 105 ? -23.044 -3.458 6.039 1.00 65.69 105 SER A O 1
ATOM 857 N N . ASP A 1 106 ? -22.039 -2.445 7.773 1.00 67.38 106 ASP A N 1
ATOM 858 C CA . ASP A 1 106 ? -23.194 -1.608 8.152 1.00 67.38 106 ASP A CA 1
ATOM 859 C C . ASP A 1 106 ? -22.794 -0.212 8.685 1.00 67.38 106 ASP A C 1
ATOM 861 O O . ASP A 1 106 ? -23.553 0.465 9.380 1.00 67.38 106 ASP A O 1
ATOM 865 N N . GLY A 1 107 ? -21.536 0.206 8.481 1.00 64.88 107 GLY A N 1
ATOM 866 C CA . GLY A 1 107 ? -20.976 1.451 9.039 1.00 64.88 107 GLY A CA 1
ATOM 867 C C . GLY A 1 107 ? -20.829 1.467 10.572 1.00 64.88 107 GLY A C 1
ATOM 868 O O . GLY A 1 107 ? -20.369 2.454 11.149 1.00 64.88 107 GLY A O 1
ATOM 869 N N . LYS A 1 108 ? -21.232 0.385 11.251 1.00 69.12 108 LYS A N 1
ATOM 870 C CA . LYS A 1 108 ? -21.236 0.233 12.719 1.00 69.12 108 LYS A CA 1
ATOM 871 C C . LYS A 1 108 ? -20.401 -0.952 13.191 1.00 69.12 108 LYS A C 1
ATOM 873 O O . LYS A 1 108 ? -19.763 -0.866 14.243 1.00 69.12 108 LYS A O 1
ATOM 878 N N . THR A 1 109 ? -20.427 -2.033 12.421 1.00 75.81 109 THR A N 1
ATOM 879 C CA . THR A 1 109 ? -19.590 -3.224 12.564 1.00 75.81 109 THR A CA 1
ATOM 880 C C . THR A 1 109 ? -18.441 -3.164 11.570 1.00 75.81 109 THR A C 1
ATOM 882 O 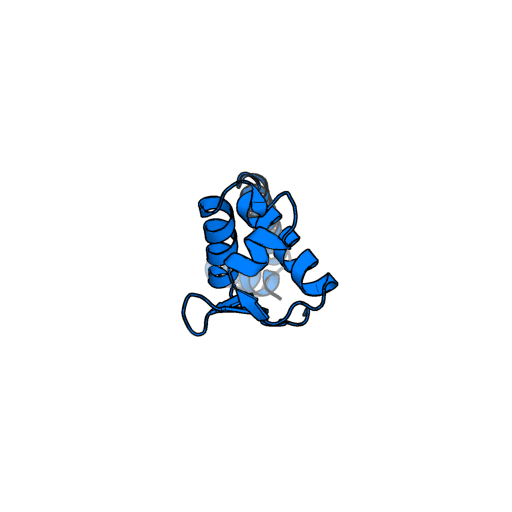O . THR A 1 109 ? -18.635 -2.823 10.401 1.00 75.81 109 THR A O 1
ATOM 885 N N . PHE A 1 110 ? -17.248 -3.485 12.061 1.00 78.56 110 PHE A N 1
ATOM 886 C CA . PHE A 1 110 ? -16.020 -3.565 11.283 1.00 78.56 110 PHE A CA 1
ATOM 887 C C . PHE A 1 110 ? -15.481 -4.981 11.381 1.00 78.56 110 PHE A C 1
ATOM 889 O O . PHE A 1 110 ? -15.455 -5.566 12.469 1.00 78.56 110 PHE A O 1
ATOM 896 N N . GLU A 1 111 ? -15.059 -5.511 10.244 1.00 80.06 111 GLU A N 1
ATOM 897 C CA . GLU A 1 111 ? -14.487 -6.839 10.123 1.00 80.06 111 GLU A CA 1
ATOM 898 C C . GLU A 1 111 ? -13.049 -6.721 9.615 1.00 80.06 111 GLU A C 1
ATOM 900 O O . GLU A 1 111 ? -12.778 -6.025 8.635 1.00 80.06 111 GLU A O 1
ATOM 905 N N . VAL A 1 112 ? -12.104 -7.349 10.315 1.00 78.44 112 VAL A N 1
ATOM 906 C CA . VAL A 1 112 ? -10.689 -7.319 9.930 1.00 78.44 112 VAL A CA 1
ATOM 907 C C . VAL A 1 112 ? -10.495 -8.256 8.752 1.00 78.44 112 VAL A C 1
ATOM 909 O O . VAL A 1 112 ? -10.537 -9.479 8.903 1.00 78.44 112 VAL A O 1
ATOM 912 N N . ARG A 1 113 ? -10.262 -7.688 7.566 1.00 70.50 113 ARG A N 1
ATOM 913 C CA . ARG A 1 113 ? -9.955 -8.475 6.379 1.00 70.50 113 ARG A CA 1
ATOM 914 C C . ARG A 1 113 ? -8.498 -8.919 6.493 1.00 70.50 113 ARG A C 1
ATOM 916 O O . ARG A 1 113 ? -7.573 -8.135 6.308 1.00 70.50 113 ARG A O 1
ATOM 923 N N . HIS A 1 114 ? -8.289 -10.188 6.836 1.00 55.78 114 HIS A N 1
ATOM 924 C CA . HIS A 1 114 ? -6.966 -10.805 6.792 1.00 55.78 114 HIS A CA 1
ATOM 925 C C . HIS A 1 114 ? -6.454 -10.792 5.346 1.00 55.78 114 HIS A C 1
ATOM 927 O O . HIS A 1 114 ? -6.834 -11.642 4.543 1.00 55.78 114 HIS A O 1
ATOM 933 N N . VAL A 1 115 ? -5.579 -9.847 5.007 1.00 48.34 115 VAL A N 1
ATOM 934 C CA . VAL A 1 115 ? -4.700 -10.002 3.847 1.00 48.34 115 VAL A CA 1
ATOM 935 C C . VAL A 1 115 ? -3.441 -10.711 4.358 1.00 48.34 115 VAL A C 1
ATOM 937 O O . VAL A 1 115 ? -2.782 -10.184 5.259 1.00 48.34 115 VAL A O 1
ATOM 940 N N . PRO A 1 116 ? -3.122 -11.927 3.876 1.00 36.94 116 PRO A N 1
ATOM 941 C CA . PRO A 1 116 ? -1.857 -12.563 4.209 1.00 36.94 116 PRO A CA 1
ATOM 942 C C . PRO A 1 116 ? -0.713 -11.700 3.657 1.00 36.94 116 PRO A C 1
ATOM 944 O O . PRO A 1 116 ? -0.873 -11.117 2.582 1.00 36.94 116 PRO A O 1
ATOM 947 N N . PRO A 1 117 ? 0.434 -11.612 4.349 1.00 40.78 117 PRO A N 1
ATOM 948 C CA . PRO A 1 117 ? 1.607 -10.975 3.769 1.00 40.78 117 PRO A CA 1
ATOM 949 C C . PRO A 1 117 ? 1.997 -11.742 2.494 1.00 40.78 117 PRO A C 1
ATOM 951 O O . PRO A 1 117 ? 2.171 -12.961 2.548 1.00 40.78 117 PRO A O 1
ATOM 954 N N . GLN A 1 118 ? 2.068 -11.039 1.360 1.00 34.00 118 GLN A N 1
ATOM 955 C CA . GLN A 1 118 ? 2.816 -11.489 0.183 1.00 34.00 118 GLN A CA 1
ATOM 956 C C . GLN A 1 118 ? 4.282 -11.099 0.338 1.00 34.00 118 GLN A C 1
ATOM 958 O O . GLN A 1 118 ? 4.533 -9.993 0.871 1.00 34.00 118 GLN A O 1
#

Organism: NCBI:txid1194405

Radius of gyration: 22.74 Å; chains: 1; bounding box: 50×26×60 Å

Secondary structure (DSSP, 8-state):
-HHHHHHHHHHHHTT-SS--HHHHHHHHHHHHHHHHHHHHHHHHS---HHHHHHHHHHHHHHHTT--EEEHHHHHHHS-TTGGG-HHHHHHHHHHHHHTTSEEESSSSEEEE--PPP-

Sequence (118 aa):
ANVLRIAGVLAVIEDAPVVDEPHIQRASTLMDYYLAEIQRLTEQEPINTLREEADRLLRWLTQKGWTQFTVRDLNRNGPRFARKSSHHTITLLVELISHSWLDSSDGKTFEVRHVPPQ

Foldseek 3Di:
DQLVVQLVVVCVVVVHPDRDPVSSVVSVVVVVVVVVVVVVVVVPPPPPVLVVVLVVQLVVCVVVVPFKDFLVCCCVPNDPSCVPDSVSVVSSVVVCVVVVQWDDPDSGMIGGDDDDDD

pLDDT: mean 79.49, std 12.24, range [34.0, 95.56]